Protein AF-A0A1E1W3E0-F1 (afdb_monomer_lite)

Sequence (107 aa):
MDNSNKQYFLMMENITSSYRRPCVLDLKMGTRQHGDDATAEKRTKQIAKCQASTSATLGVRLCGMQVYIPETGTCFRRDKYWGRSLSEAGLRDALREFFAGGRGLRA

Structure (mmCIF, N/CA/C/O backbone):
data_AF-A0A1E1W3E0-F1
#
_entry.id   AF-A0A1E1W3E0-F1
#
loop_
_atom_site.group_PDB
_atom_site.id
_atom_site.type_symbol
_atom_site.label_atom_id
_atom_site.label_alt_id
_atom_site.label_comp_id
_atom_site.label_asym_id
_atom_site.label_entity_id
_atom_site.label_seq_id
_atom_site.pdbx_PDB_ins_code
_atom_site.Cartn_x
_atom_site.Cartn_y
_atom_site.Cartn_z
_atom_site.occupancy
_atom_site.B_iso_or_equiv
_atom_site.auth_seq_id
_atom_site.auth_comp_id
_atom_site.auth_asym_id
_atom_site.auth_atom_id
_atom_site.pdbx_PDB_model_num
ATOM 1 N N . MET A 1 1 ? 27.537 33.485 -0.883 1.00 51.28 1 MET A N 1
ATOM 2 C CA . MET A 1 1 ? 26.924 32.873 0.315 1.00 51.28 1 MET A CA 1
ATOM 3 C C . MET A 1 1 ? 26.527 31.460 -0.055 1.00 51.28 1 MET A C 1
ATOM 5 O O . MET A 1 1 ? 25.759 31.287 -0.993 1.00 51.28 1 MET A O 1
ATOM 9 N N . ASP A 1 2 ? 27.158 30.483 0.589 1.00 56.94 2 ASP A N 1
ATOM 10 C CA . ASP A 1 2 ? 27.042 29.060 0.283 1.00 56.94 2 ASP A CA 1
ATOM 11 C C . ASP A 1 2 ? 25.620 28.543 0.576 1.00 56.94 2 ASP A C 1
ATOM 13 O O . ASP A 1 2 ? 25.100 28.691 1.681 1.00 56.94 2 ASP A O 1
ATOM 17 N N . ASN A 1 3 ? 24.967 27.990 -0.447 1.00 62.12 3 ASN A N 1
ATOM 18 C CA . ASN A 1 3 ? 23.594 27.478 -0.400 1.00 62.12 3 ASN A CA 1
ATOM 19 C C . ASN A 1 3 ? 23.556 25.964 -0.085 1.00 62.12 3 ASN A C 1
ATOM 21 O O . ASN A 1 3 ? 22.485 25.362 -0.144 1.00 62.12 3 ASN A O 1
ATOM 25 N N . SER A 1 4 ? 24.709 25.360 0.235 1.00 68.12 4 SER A N 1
ATOM 26 C CA . SER A 1 4 ? 24.942 23.911 0.363 1.00 68.12 4 SER A CA 1
ATOM 27 C C . SER A 1 4 ? 24.111 23.199 1.448 1.00 68.12 4 SER A C 1
ATOM 29 O O . SER A 1 4 ? 23.927 21.989 1.378 1.00 68.12 4 SER A O 1
ATOM 31 N N . ASN A 1 5 ? 23.516 23.928 2.403 1.00 75.06 5 ASN A N 1
ATOM 32 C CA . ASN A 1 5 ? 22.789 23.338 3.542 1.00 75.06 5 ASN A CA 1
ATOM 33 C C . ASN A 1 5 ? 21.309 23.751 3.680 1.00 75.06 5 ASN A C 1
ATOM 35 O O . ASN A 1 5 ? 20.723 23.610 4.754 1.00 75.06 5 ASN A O 1
ATOM 39 N N . LYS A 1 6 ? 20.662 24.261 2.624 1.00 81.94 6 LYS A N 1
ATOM 40 C CA . LYS A 1 6 ? 19.223 24.578 2.692 1.00 81.94 6 LYS A CA 1
ATOM 41 C C . LYS A 1 6 ? 18.371 23.323 2.494 1.00 81.94 6 LYS A C 1
ATOM 43 O O . LYS A 1 6 ? 18.348 22.747 1.410 1.00 81.9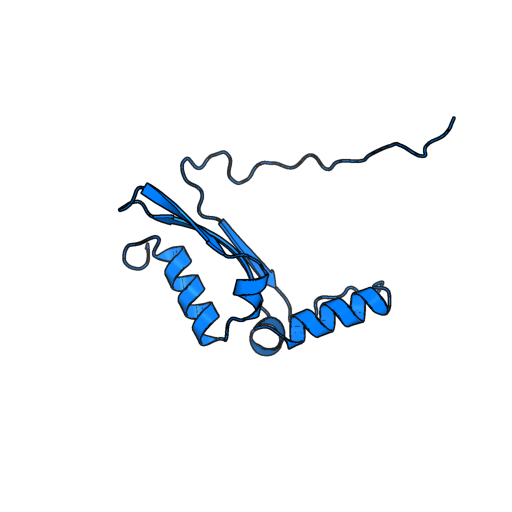4 6 LYS A O 1
ATOM 48 N N . GLN A 1 7 ? 17.641 22.928 3.535 1.00 88.75 7 GLN A N 1
ATOM 49 C CA . GLN A 1 7 ? 16.620 21.884 3.459 1.00 88.75 7 GLN A CA 1
ATOM 50 C C . GLN A 1 7 ? 15.258 22.507 3.150 1.00 88.75 7 GLN A C 1
ATOM 52 O O . GLN A 1 7 ? 14.822 23.437 3.826 1.00 88.75 7 GLN A O 1
ATOM 57 N N . TYR A 1 8 ? 14.586 21.976 2.133 1.00 91.81 8 TYR A N 1
ATOM 58 C CA . TYR A 1 8 ? 13.221 22.355 1.786 1.00 91.81 8 TYR A CA 1
ATOM 59 C C . TYR A 1 8 ? 12.258 21.288 2.300 1.00 91.81 8 TYR A C 1
ATOM 61 O O . TYR A 1 8 ? 12.492 20.093 2.118 1.00 91.81 8 TYR A O 1
ATOM 69 N N . PHE A 1 9 ? 11.162 21.726 2.912 1.00 94.50 9 PHE A N 1
ATOM 70 C CA . PHE A 1 9 ? 10.105 20.858 3.416 1.00 94.50 9 PHE A CA 1
ATOM 71 C C . PHE A 1 9 ? 8.775 21.243 2.779 1.00 94.50 9 PHE A C 1
ATOM 73 O O . PHE A 1 9 ? 8.531 22.413 2.489 1.00 94.50 9 PHE A O 1
ATOM 80 N N . LEU A 1 10 ? 7.907 20.252 2.589 1.00 95.75 10 LEU A N 1
ATOM 81 C CA . LEU A 1 10 ? 6.524 20.475 2.189 1.00 95.75 10 LEU A CA 1
ATOM 82 C C . LEU A 1 10 ? 5.647 20.430 3.438 1.00 95.75 10 LEU A C 1
ATOM 84 O O . LEU A 1 10 ? 5.567 19.396 4.101 1.00 95.75 10 LEU A O 1
ATOM 88 N N . MET A 1 11 ? 4.993 21.547 3.753 1.00 96.75 11 MET A N 1
ATOM 89 C CA . MET A 1 11 ? 3.958 21.577 4.781 1.00 96.75 11 MET A CA 1
ATOM 90 C C . MET A 1 11 ? 2.667 21.020 4.182 1.00 96.75 11 MET A C 1
ATOM 92 O O . MET A 1 11 ? 2.155 21.551 3.200 1.00 96.75 11 MET A O 1
ATOM 96 N N . MET A 1 12 ? 2.168 19.931 4.759 1.00 97.62 12 MET A N 1
ATOM 97 C CA . MET A 1 12 ? 0.957 19.248 4.311 1.00 97.62 12 MET A CA 1
ATOM 98 C C . MET A 1 12 ? 0.010 19.061 5.489 1.00 97.62 12 MET A C 1
ATOM 100 O O . MET A 1 12 ? 0.446 18.930 6.634 1.00 97.62 12 MET A O 1
ATOM 104 N N . GLU A 1 13 ? -1.286 19.028 5.201 1.00 97.19 13 GLU A N 1
ATOM 105 C CA . GLU A 1 13 ? -2.304 18.711 6.195 1.00 97.19 13 GLU A CA 1
ATOM 106 C C . GLU A 1 13 ? -2.107 17.293 6.753 1.00 97.19 13 GLU A C 1
ATOM 108 O O . GLU A 1 13 ? -1.834 16.339 6.019 1.00 97.19 13 GLU A O 1
ATOM 113 N N . ASN A 1 14 ? -2.297 17.134 8.066 1.00 96.19 14 ASN A N 1
ATOM 114 C CA . ASN A 1 14 ? -2.376 15.813 8.672 1.00 96.19 14 ASN A CA 1
ATOM 115 C C . ASN A 1 14 ? -3.787 15.230 8.504 1.00 96.19 14 ASN A C 1
ATOM 117 O O . ASN A 1 14 ? -4.650 15.404 9.368 1.00 96.19 14 ASN A O 1
ATOM 121 N N . ILE A 1 15 ? -3.969 14.447 7.440 1.00 96.12 15 ILE A N 1
ATOM 122 C CA . ILE A 1 15 ? -5.233 13.769 7.113 1.00 96.12 15 ILE A CA 1
ATOM 123 C C . ILE A 1 15 ? -5.703 12.761 8.176 1.00 96.12 15 ILE A C 1
ATOM 125 O O . ILE A 1 15 ? -6.843 12.3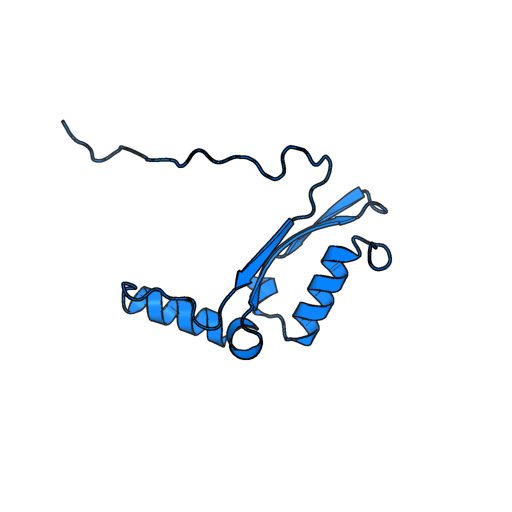13 8.136 1.00 96.12 15 ILE A O 1
ATOM 129 N N . THR A 1 16 ? -4.843 12.379 9.126 1.00 95.88 16 THR A N 1
ATOM 130 C CA . THR A 1 16 ? -5.195 11.456 10.221 1.00 95.88 16 THR A CA 1
ATOM 131 C C . THR A 1 16 ? -5.520 12.163 11.539 1.00 95.88 16 THR A C 1
ATOM 133 O O . THR A 1 16 ? -5.906 11.502 12.500 1.00 95.88 16 THR A O 1
ATOM 136 N N . SER A 1 17 ? -5.386 13.493 11.602 1.00 96.19 17 SER A N 1
ATOM 137 C CA . SER A 1 17 ? -5.469 14.267 12.851 1.00 96.19 17 SER A CA 1
ATOM 138 C C . SER A 1 17 ? -6.824 14.188 13.561 1.00 96.19 17 SER A C 1
ATOM 140 O O . SER A 1 17 ? -6.868 14.189 14.789 1.00 96.19 17 SER A O 1
ATOM 142 N N . SER A 1 18 ? -7.922 14.070 12.814 1.00 96.06 18 SER A N 1
ATOM 143 C CA . SER A 1 18 ? -9.283 13.973 13.358 1.00 96.06 18 SER A CA 1
ATOM 144 C C . SER A 1 18 ? -9.633 12.585 13.908 1.00 96.06 18 SER A C 1
ATOM 146 O O . SER A 1 18 ? -10.670 12.410 14.550 1.00 96.06 18 SER A O 1
ATOM 148 N N . TYR A 1 19 ? -8.779 11.581 13.693 1.00 93.81 19 TYR A N 1
ATOM 149 C CA . TYR A 1 19 ? -9.045 10.203 14.088 1.00 93.81 19 TYR A CA 1
ATOM 150 C C . TYR A 1 19 ? -8.337 9.867 15.401 1.00 93.81 19 TYR A C 1
ATOM 152 O O . TYR A 1 19 ? -7.115 9.905 15.498 1.00 93.81 19 TYR A O 1
ATOM 160 N N . ARG A 1 20 ? -9.094 9.407 16.407 1.00 91.69 20 ARG A N 1
ATOM 161 C CA . ARG A 1 20 ? -8.512 8.922 17.675 1.00 91.69 20 ARG A CA 1
ATOM 162 C C . ARG A 1 20 ? -7.642 7.674 17.484 1.00 91.69 20 ARG A C 1
ATOM 164 O O . ARG A 1 20 ? -6.702 7.449 18.239 1.00 91.69 20 ARG A O 1
ATOM 171 N N . ARG A 1 21 ? -8.016 6.812 16.532 1.00 92.69 21 ARG A N 1
ATOM 172 C CA . ARG A 1 21 ? -7.395 5.500 16.277 1.00 92.69 21 ARG A CA 1
ATOM 173 C C . ARG A 1 21 ? -7.359 5.216 14.771 1.00 92.69 21 ARG A C 1
ATOM 175 O O . ARG A 1 21 ? -8.150 4.402 14.291 1.00 92.69 21 ARG A O 1
ATOM 182 N N . PRO A 1 22 ? -6.516 5.934 14.011 1.00 93.25 22 PRO A N 1
ATOM 183 C CA . PRO A 1 22 ? -6.493 5.828 12.560 1.00 93.25 22 PRO A CA 1
ATOM 184 C C . PRO A 1 22 ? -5.997 4.448 12.118 1.00 93.25 22 PRO A C 1
ATOM 186 O O . PRO A 1 22 ? -4.914 3.999 12.509 1.00 93.25 22 PRO A O 1
ATOM 189 N N . CYS A 1 23 ? -6.789 3.800 11.265 1.00 94.81 23 CYS A N 1
ATOM 190 C CA . CYS A 1 23 ? -6.342 2.672 10.457 1.00 94.81 23 CYS A CA 1
ATOM 191 C C . CYS A 1 23 ? -5.925 3.230 9.095 1.00 94.81 23 CYS A C 1
ATOM 193 O O . CYS A 1 23 ? -6.702 3.936 8.458 1.00 94.81 23 CYS A O 1
ATOM 195 N N . VAL A 1 24 ? -4.693 2.957 8.672 1.00 96.06 24 VAL A N 1
ATOM 196 C CA . VAL A 1 24 ? -4.099 3.540 7.464 1.00 96.06 24 VAL A CA 1
ATOM 197 C C . VAL A 1 24 ? -3.664 2.424 6.533 1.00 96.06 24 VAL A C 1
ATOM 199 O O . VAL A 1 24 ? -2.972 1.498 6.953 1.00 96.06 24 VAL A O 1
ATOM 202 N N . LEU A 1 25 ? -4.047 2.531 5.268 1.00 97.00 25 LEU A N 1
ATOM 203 C CA . LEU A 1 25 ? -3.628 1.634 4.202 1.00 97.00 25 LEU A CA 1
ATOM 204 C C . LEU A 1 25 ? -2.977 2.461 3.095 1.00 97.00 25 LEU A C 1
ATOM 206 O O . LEU A 1 25 ? -3.589 3.383 2.564 1.00 97.00 25 LEU A O 1
ATOM 210 N N . ASP A 1 26 ? -1.739 2.121 2.754 1.00 97.50 26 ASP A N 1
ATOM 211 C CA . ASP A 1 26 ? -0.995 2.696 1.636 1.00 97.50 26 ASP A CA 1
ATOM 212 C C . ASP A 1 26 ? -0.964 1.676 0.495 1.00 97.50 26 ASP A C 1
ATOM 214 O O . ASP A 1 26 ? -0.369 0.593 0.610 1.00 97.50 26 ASP A O 1
ATOM 218 N N . LEU A 1 27 ? -1.623 2.034 -0.607 1.00 97.38 27 LEU A N 1
ATOM 219 C CA . LEU A 1 27 ? -1.639 1.273 -1.846 1.00 97.38 27 LEU A CA 1
ATOM 220 C C . LEU A 1 27 ? -0.890 2.032 -2.933 1.00 97.38 27 LEU A C 1
ATOM 222 O O . LEU A 1 27 ? -1.082 3.228 -3.149 1.00 97.38 27 LEU A O 1
ATOM 226 N N . LYS A 1 28 ? -0.087 1.295 -3.697 1.00 96.56 28 LYS A N 1
ATOM 227 C CA . LYS A 1 28 ? 0.566 1.824 -4.888 1.00 96.56 28 LYS A CA 1
ATOM 228 C C . LYS A 1 28 ? -0.133 1.329 -6.140 1.00 96.56 28 LYS A C 1
ATOM 230 O O . LYS A 1 28 ? -0.130 0.131 -6.414 1.00 96.56 28 LYS A O 1
ATOM 235 N N . MET A 1 29 ? -0.665 2.279 -6.898 1.00 96.94 29 MET A N 1
ATOM 236 C CA . MET A 1 29 ? -1.451 2.054 -8.111 1.00 96.94 29 MET A CA 1
ATOM 237 C C . MET A 1 29 ? -0.583 2.071 -9.372 1.00 96.94 29 MET A C 1
ATOM 239 O O . MET A 1 29 ? 0.417 2.791 -9.424 1.00 96.94 29 MET A O 1
ATOM 243 N N . GLY A 1 30 ? -0.986 1.309 -10.387 1.00 96.19 30 GLY A N 1
ATOM 244 C CA . GLY A 1 30 ? -0.399 1.235 -11.724 1.00 96.19 30 GLY A CA 1
ATOM 245 C C . GLY A 1 30 ? 0.459 -0.012 -11.976 1.00 96.19 30 GLY A C 1
ATOM 246 O O . GLY A 1 30 ? 1.241 -0.442 -11.124 1.00 96.19 30 GLY A O 1
ATOM 247 N N . THR A 1 31 ? 0.379 -0.539 -13.199 1.00 95.19 31 THR A N 1
ATOM 248 C CA . THR A 1 31 ? 1.251 -1.609 -13.729 1.00 95.19 31 THR A CA 1
ATOM 249 C C . THR A 1 31 ? 2.619 -1.084 -14.190 1.00 95.19 31 THR A C 1
ATOM 251 O O . THR A 1 31 ? 3.572 -1.843 -14.363 1.00 95.19 31 THR A O 1
ATOM 254 N N . ARG A 1 32 ? 2.760 0.240 -14.333 1.00 93.38 32 ARG A N 1
ATOM 255 C CA . ARG A 1 32 ? 4.020 0.941 -14.605 1.00 93.38 32 ARG A CA 1
ATOM 256 C C . ARG A 1 32 ? 4.301 1.926 -13.475 1.00 93.38 32 ARG A C 1
ATOM 258 O O . ARG A 1 32 ? 3.476 2.770 -13.156 1.00 93.38 32 ARG A O 1
ATOM 265 N N . GLN A 1 33 ? 5.478 1.810 -12.862 1.00 91.00 33 GLN A N 1
ATOM 266 C CA . GLN A 1 33 ? 5.831 2.536 -11.629 1.00 91.00 33 GLN A CA 1
ATOM 267 C C . GLN A 1 33 ? 6.996 3.513 -11.798 1.00 91.00 33 GLN A C 1
ATOM 269 O O . GLN A 1 33 ? 7.505 4.042 -10.807 1.00 91.00 33 GLN A O 1
ATOM 274 N N . HIS A 1 34 ? 7.425 3.718 -13.043 1.00 92.62 34 HIS A N 1
ATOM 275 C CA . HIS A 1 34 ? 8.481 4.645 -13.408 1.00 92.62 34 HIS A CA 1
ATOM 276 C C . HIS A 1 34 ? 7.951 5.746 -14.313 1.00 92.62 34 HIS A C 1
ATOM 278 O O . HIS A 1 34 ? 7.173 5.473 -15.227 1.00 92.62 34 HIS A O 1
ATOM 284 N N . GLY A 1 35 ? 8.405 6.973 -14.054 1.00 91.00 35 GLY A N 1
ATOM 285 C CA . GLY A 1 35 ? 8.152 8.113 -14.930 1.00 91.00 35 GLY A CA 1
ATOM 286 C C . GLY A 1 35 ? 8.876 7.968 -16.267 1.00 91.00 35 GLY A C 1
ATOM 287 O O . GLY A 1 35 ? 9.657 7.025 -16.460 1.00 91.00 35 GLY A O 1
ATOM 288 N N . ASP A 1 36 ? 8.589 8.883 -17.184 1.00 91.56 36 ASP A N 1
ATOM 289 C CA . ASP A 1 36 ? 9.270 8.963 -18.478 1.00 91.56 36 ASP A CA 1
ATOM 290 C C . ASP A 1 36 ? 10.713 9.462 -18.298 1.00 91.56 36 ASP A C 1
ATOM 292 O O . ASP A 1 36 ? 11.637 8.836 -18.807 1.00 91.56 36 ASP A O 1
ATOM 296 N N . ASP A 1 37 ? 10.927 10.438 -17.410 1.00 93.44 37 ASP A N 1
ATOM 297 C CA . ASP A 1 37 ? 12.253 11.007 -17.100 1.00 93.44 37 ASP A CA 1
ATOM 298 C C . ASP A 1 37 ? 13.054 10.202 -16.055 1.00 93.44 37 ASP A C 1
ATOM 300 O O . ASP A 1 37 ? 13.965 10.706 -15.393 1.00 93.44 37 ASP A O 1
ATOM 304 N N . ALA A 1 38 ? 12.688 8.940 -15.810 1.00 92.25 38 ALA A N 1
ATOM 305 C CA . ALA A 1 38 ? 13.385 8.115 -14.829 1.00 92.25 38 ALA A CA 1
ATOM 306 C C . ALA A 1 38 ? 14.744 7.642 -15.370 1.00 92.25 38 ALA A C 1
ATOM 308 O O . ALA A 1 38 ? 14.815 7.039 -16.439 1.00 92.25 38 ALA A O 1
ATOM 309 N N . THR A 1 39 ? 15.810 7.810 -14.578 1.00 95.44 39 THR A N 1
ATO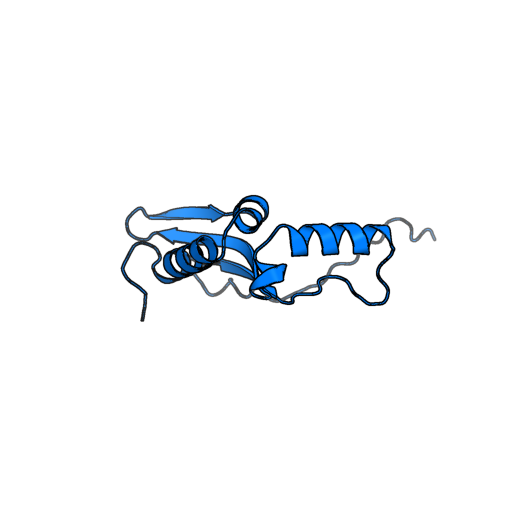M 310 C CA . THR A 1 39 ? 17.126 7.232 -14.897 1.00 95.44 39 THR A CA 1
ATOM 311 C C . THR A 1 39 ? 17.032 5.716 -15.091 1.00 95.44 39 THR A C 1
ATOM 313 O O . THR A 1 39 ? 16.172 5.058 -14.492 1.00 95.44 39 THR A O 1
ATOM 316 N N . ALA A 1 40 ? 17.937 5.139 -15.888 1.00 94.81 40 ALA A N 1
ATOM 317 C CA . ALA A 1 40 ? 17.931 3.705 -16.192 1.00 94.81 40 ALA A CA 1
ATOM 318 C C . ALA A 1 40 ? 17.914 2.840 -14.916 1.00 94.81 40 ALA A C 1
ATOM 320 O O . ALA A 1 40 ? 17.117 1.914 -14.785 1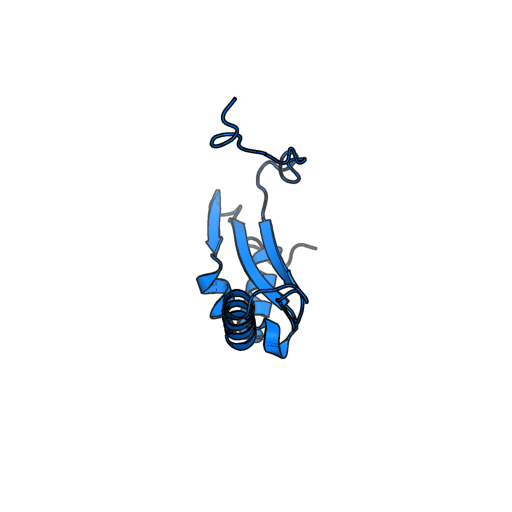.00 94.81 40 ALA A O 1
ATOM 321 N N . GLU A 1 41 ? 18.710 3.208 -13.915 1.00 95.44 41 GLU A N 1
ATOM 322 C CA . GLU A 1 41 ? 18.772 2.522 -12.621 1.00 95.44 41 GLU A CA 1
ATOM 323 C C . GLU A 1 41 ? 17.451 2.603 -11.843 1.00 95.44 41 GLU A C 1
ATOM 325 O O . GLU A 1 41 ? 16.979 1.604 -11.286 1.00 95.44 41 GLU A O 1
ATOM 330 N N . LYS A 1 42 ? 16.831 3.791 -11.792 1.00 93.81 42 LYS A N 1
ATOM 331 C CA . LYS A 1 42 ? 15.543 4.002 -11.116 1.00 93.81 42 LYS A CA 1
ATOM 332 C C . LYS A 1 42 ? 14.445 3.205 -11.811 1.00 93.81 42 LYS A C 1
ATOM 334 O O . LYS A 1 42 ? 13.643 2.559 -11.131 1.00 93.81 42 LYS A O 1
ATOM 339 N N . ARG A 1 43 ? 14.457 3.206 -13.146 1.00 94.81 43 ARG A N 1
ATOM 340 C CA . ARG A 1 43 ? 13.546 2.445 -13.999 1.00 94.81 43 ARG A CA 1
ATOM 341 C C . ARG A 1 43 ? 13.654 0.950 -13.716 1.00 94.81 43 ARG A C 1
ATOM 343 O O . ARG A 1 43 ? 12.651 0.351 -13.338 1.00 94.81 43 ARG A O 1
ATOM 350 N N . THR A 1 44 ? 14.852 0.371 -13.780 1.00 95.75 44 THR A N 1
ATOM 351 C CA . THR A 1 44 ? 15.086 -1.058 -13.501 1.00 95.75 44 THR A CA 1
ATOM 352 C C . THR A 1 44 ? 14.594 -1.451 -12.110 1.00 95.75 44 THR A C 1
ATOM 354 O O . THR A 1 44 ? 13.847 -2.417 -11.964 1.00 95.75 44 THR A O 1
ATOM 357 N N . LYS A 1 45 ? 14.911 -0.657 -11.076 1.00 94.88 45 LYS A N 1
ATOM 358 C CA . LYS A 1 45 ? 14.446 -0.914 -9.700 1.00 94.88 45 LYS A CA 1
ATOM 359 C C . LYS A 1 45 ? 12.922 -0.864 -9.569 1.00 94.88 45 LYS A C 1
ATOM 361 O O . LYS A 1 45 ? 12.354 -1.602 -8.766 1.00 94.88 45 LYS A O 1
ATOM 366 N N . GLN A 1 46 ? 12.249 0.037 -10.280 1.00 94.31 46 GLN A N 1
ATOM 367 C CA . GLN A 1 46 ? 10.789 0.167 -10.228 1.00 94.31 46 GLN A CA 1
ATOM 368 C C . GLN A 1 46 ? 10.083 -0.926 -11.032 1.00 94.31 46 GLN A C 1
ATOM 370 O O . GLN A 1 46 ? 9.080 -1.451 -10.552 1.00 94.31 46 GLN A O 1
ATOM 375 N N . ILE A 1 47 ? 10.635 -1.318 -12.183 1.00 94.62 47 ILE A N 1
ATOM 376 C CA . ILE A 1 47 ? 10.159 -2.465 -12.965 1.00 94.62 47 ILE A CA 1
ATOM 377 C C . ILE A 1 47 ? 10.274 -3.741 -12.133 1.00 94.62 47 ILE A C 1
ATOM 379 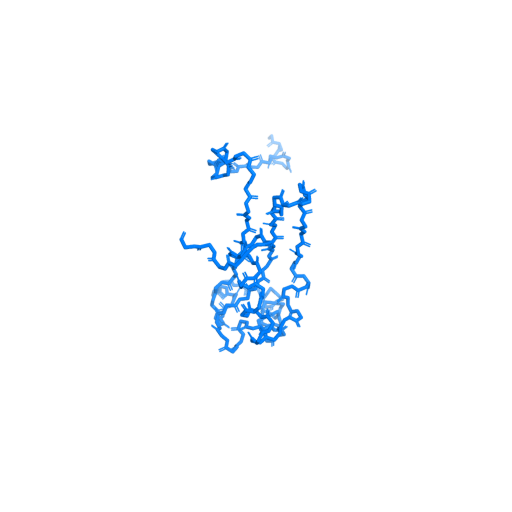O O . ILE A 1 47 ? 9.270 -4.419 -11.948 1.00 94.62 47 ILE A O 1
ATOM 383 N N . ALA A 1 48 ? 11.441 -4.014 -11.541 1.00 95.06 48 ALA A N 1
ATOM 384 C CA . ALA A 1 48 ? 11.646 -5.198 -10.707 1.00 95.06 48 ALA A CA 1
ATOM 385 C C . ALA A 1 48 ? 10.645 -5.268 -9.540 1.00 95.06 48 ALA A C 1
ATOM 387 O O . ALA A 1 48 ? 10.058 -6.314 -9.288 1.00 95.06 48 ALA A O 1
ATOM 388 N N . LYS A 1 49 ? 10.378 -4.139 -8.863 1.00 93.81 49 LYS A N 1
ATOM 389 C CA . LYS A 1 49 ? 9.351 -4.073 -7.804 1.00 93.81 49 LYS A CA 1
ATOM 390 C C . LYS A 1 49 ? 7.944 -4.332 -8.324 1.00 93.81 49 LYS A C 1
ATOM 392 O O . LYS A 1 49 ? 7.148 -4.898 -7.589 1.00 93.81 49 LYS A O 1
ATOM 397 N N . CYS A 1 50 ? 7.625 -3.853 -9.524 1.00 94.06 50 CYS A N 1
ATOM 398 C CA . CYS A 1 50 ? 6.314 -4.061 -10.119 1.00 94.06 50 CYS A CA 1
ATOM 399 C C . CYS A 1 50 ? 6.105 -5.545 -10.432 1.00 94.06 50 CYS A C 1
ATOM 401 O O . CYS A 1 50 ? 5.127 -6.120 -9.967 1.00 94.06 50 CYS A O 1
ATOM 403 N N . GLN A 1 51 ? 7.081 -6.152 -11.116 1.00 93.81 51 GLN A N 1
ATOM 404 C CA . GLN A 1 51 ? 7.076 -7.561 -11.521 1.00 93.81 51 GLN A CA 1
ATOM 405 C C . GLN A 1 51 ? 7.061 -8.525 -10.333 1.00 93.81 51 GLN A C 1
ATOM 407 O O . GLN A 1 51 ? 6.373 -9.534 -10.365 1.00 93.81 51 GLN A O 1
ATOM 412 N N . ALA A 1 52 ? 7.765 -8.193 -9.251 1.00 93.62 52 ALA A N 1
ATOM 413 C CA . ALA A 1 52 ? 7.811 -9.012 -8.041 1.00 93.62 52 ALA A CA 1
ATOM 414 C C . ALA A 1 52 ? 6.626 -8.772 -7.084 1.00 93.62 52 ALA A C 1
ATOM 416 O O . ALA A 1 52 ? 6.773 -8.961 -5.880 1.00 93.62 52 ALA A O 1
ATOM 417 N N . SER A 1 53 ? 5.492 -8.261 -7.566 1.00 96.12 53 SER A N 1
ATOM 418 C CA . SER A 1 53 ? 4.336 -7.944 -6.722 1.00 96.12 53 SER A CA 1
ATOM 419 C C . SER A 1 53 ? 3.027 -8.039 -7.497 1.00 96.12 53 SER A C 1
ATOM 421 O O . SER A 1 53 ? 3.016 -8.093 -8.726 1.00 96.12 53 SER A O 1
ATOM 423 N N . THR A 1 54 ? 1.913 -7.909 -6.784 1.00 96.75 54 THR A N 1
ATOM 424 C CA . THR A 1 54 ? 0.570 -7.803 -7.368 1.00 96.75 54 THR A CA 1
ATOM 425 C C . THR A 1 54 ? 0.380 -6.620 -8.320 1.00 96.75 54 THR A C 1
ATOM 427 O O . THR A 1 54 ? -0.588 -6.599 -9.069 1.00 96.75 54 THR A O 1
ATOM 430 N N . SER A 1 55 ? 1.300 -5.648 -8.376 1.00 97.25 55 SER A N 1
ATOM 431 C CA . SER A 1 55 ? 1.195 -4.553 -9.348 1.00 97.25 55 SER A CA 1
ATOM 432 C C . SER A 1 55 ? 1.300 -5.008 -10.798 1.00 97.25 55 SER A C 1
ATOM 434 O O . SER A 1 55 ? 0.693 -4.366 -11.648 1.00 97.25 55 SER A O 1
ATOM 436 N N . ALA A 1 56 ? 2.038 -6.079 -11.095 1.00 94.94 56 ALA A N 1
ATOM 437 C CA . ALA A 1 56 ? 2.154 -6.572 -12.463 1.00 94.94 56 ALA A CA 1
ATOM 438 C C . ALA A 1 56 ? 0.847 -7.188 -12.978 1.00 94.94 56 ALA A C 1
ATOM 440 O O . ALA A 1 56 ? 0.512 -6.987 -14.141 1.00 94.94 56 ALA A O 1
ATOM 441 N N . THR A 1 57 ? 0.105 -7.893 -12.117 1.00 95.56 57 THR A N 1
ATOM 442 C CA . THR A 1 57 ? -1.120 -8.605 -12.511 1.00 95.56 57 THR A CA 1
ATOM 443 C C . THR A 1 57 ? -2.391 -7.809 -12.223 1.00 95.56 57 THR A C 1
ATOM 445 O O . THR A 1 57 ? -3.254 -7.699 -13.087 1.00 95.56 57 THR A O 1
ATOM 448 N N . LEU A 1 58 ? -2.490 -7.187 -11.045 1.00 96.88 58 LEU A N 1
ATOM 449 C CA . LEU A 1 58 ? -3.683 -6.464 -10.586 1.00 96.88 58 LEU A CA 1
ATOM 450 C C . LEU A 1 58 ? -3.597 -4.947 -10.782 1.00 96.88 58 LEU A C 1
ATOM 452 O O . LEU A 1 58 ? -4.568 -4.236 -10.537 1.00 96.88 58 LEU A O 1
ATOM 456 N N . GLY A 1 59 ? -2.427 -4.413 -11.143 1.00 97.06 59 GLY A N 1
ATOM 457 C CA . GLY A 1 59 ? -2.227 -2.965 -11.238 1.00 97.06 59 GLY A CA 1
ATOM 458 C C . GLY A 1 59 ? -2.252 -2.239 -9.889 1.00 97.06 59 GLY A C 1
ATOM 459 O O . GLY A 1 59 ? -2.299 -1.013 -9.857 1.00 97.06 59 GLY A O 1
ATOM 460 N N . VAL A 1 60 ? -2.194 -2.961 -8.769 1.00 97.50 60 VAL A N 1
ATOM 461 C CA . VAL A 1 60 ? -2.115 -2.398 -7.416 1.00 97.50 60 VAL A CA 1
ATOM 462 C C . VAL A 1 60 ? -1.295 -3.311 -6.511 1.00 97.50 60 VAL A C 1
ATOM 464 O O . VAL A 1 60 ? -1.311 -4.525 -6.676 1.00 97.50 60 VAL A O 1
ATOM 467 N N . ARG A 1 61 ? -0.561 -2.740 -5.550 1.00 97.38 61 ARG A N 1
ATOM 468 C CA . ARG A 1 61 ? 0.061 -3.494 -4.445 1.00 97.38 61 ARG A CA 1
ATOM 469 C C . ARG A 1 61 ? -0.017 -2.747 -3.122 1.00 97.38 61 ARG A C 1
ATOM 471 O O . ARG A 1 61 ? -0.076 -1.517 -3.106 1.00 97.38 61 ARG A O 1
ATOM 478 N N . LEU A 1 62 ? 0.098 -3.491 -2.027 1.00 97.81 62 LEU A N 1
ATOM 479 C CA . LEU A 1 62 ? 0.189 -2.947 -0.675 1.00 97.81 62 LEU A CA 1
ATOM 480 C C . LEU A 1 62 ? 1.617 -2.465 -0.377 1.00 97.81 62 LEU A C 1
ATOM 482 O O . LEU A 1 62 ? 2.595 -3.183 -0.598 1.00 97.81 62 LEU A O 1
ATOM 486 N N . CYS A 1 63 ? 1.739 -1.240 0.126 1.00 97.12 63 CYS A N 1
ATOM 487 C CA . CYS A 1 63 ? 3.011 -0.616 0.502 1.00 97.12 63 CYS A CA 1
ATOM 488 C C . CYS A 1 63 ? 3.137 -0.365 2.005 1.00 97.12 63 CYS A C 1
ATOM 490 O O . CYS A 1 63 ? 4.255 -0.258 2.509 1.00 97.12 63 CYS A O 1
ATOM 492 N N . GLY A 1 64 ? 2.018 -0.312 2.716 1.00 97.44 64 GLY A N 1
ATOM 493 C CA . GLY A 1 64 ? 1.991 -0.199 4.161 1.00 97.44 64 GLY A CA 1
ATOM 494 C C . GLY A 1 64 ? 0.577 -0.375 4.681 1.00 97.44 64 GLY A C 1
ATOM 495 O O . GLY A 1 64 ? -0.390 -0.050 3.997 1.00 97.44 64 GLY A O 1
ATOM 496 N N . MET A 1 65 ? 0.457 -0.903 5.888 1.00 96.94 65 MET A N 1
ATOM 497 C CA . MET A 1 65 ? -0.827 -1.063 6.553 1.00 96.94 65 MET A CA 1
ATOM 498 C C . MET A 1 65 ? -0.648 -0.876 8.053 1.00 96.94 65 MET A C 1
ATOM 500 O O . MET A 1 65 ? 0.309 -1.386 8.632 1.00 96.94 65 MET A O 1
ATOM 504 N N . GLN A 1 66 ? -1.572 -0.165 8.682 1.00 95.81 66 GLN A N 1
ATOM 505 C CA . GLN A 1 66 ? -1.696 -0.033 10.123 1.00 95.81 66 GLN A CA 1
ATOM 506 C C . GLN A 1 66 ? -3.165 -0.208 10.489 1.00 95.81 66 GLN A C 1
ATOM 508 O O . GLN A 1 66 ? -4.010 0.533 9.991 1.00 95.81 66 GLN A O 1
ATOM 513 N N . VAL A 1 67 ? -3.468 -1.154 11.374 1.00 94.81 67 VAL A N 1
ATOM 514 C CA . VAL A 1 67 ? -4.845 -1.443 11.790 1.00 94.81 67 VAL A CA 1
ATOM 515 C C . VAL A 1 67 ? -4.911 -1.504 13.304 1.00 94.81 67 VAL A C 1
ATOM 517 O O . VAL A 1 67 ? -4.114 -2.187 13.948 1.00 94.81 67 VAL A O 1
ATOM 520 N N . TYR A 1 68 ? -5.881 -0.786 13.860 1.00 92.88 68 TYR A N 1
ATOM 521 C CA . TYR A 1 68 ? -6.249 -0.867 15.264 1.00 92.88 68 TYR A CA 1
ATOM 522 C C . TYR A 1 68 ? -7.319 -1.944 15.468 1.00 92.88 68 TYR A C 1
ATOM 524 O O . TYR A 1 68 ? -8.360 -1.916 14.806 1.00 92.88 68 TYR A O 1
ATOM 532 N N . ILE A 1 69 ? -7.067 -2.848 16.413 1.00 90.31 69 ILE A N 1
ATOM 533 C CA . ILE A 1 69 ? -7.950 -3.938 16.831 1.00 90.31 69 ILE A CA 1
ATOM 534 C C . ILE A 1 69 ? -8.620 -3.516 18.151 1.00 90.31 69 ILE A C 1
ATOM 536 O O . ILE A 1 69 ? -7.952 -3.475 19.188 1.00 90.31 69 ILE A O 1
ATOM 540 N N . PRO A 1 70 ? -9.919 -3.161 18.154 1.00 87.56 70 PRO A N 1
ATOM 541 C CA . PRO A 1 70 ? -10.601 -2.682 19.356 1.00 87.56 70 PRO A CA 1
ATOM 542 C C . PRO A 1 70 ? -10.704 -3.715 20.474 1.00 87.56 70 PRO A C 1
ATOM 544 O O . PRO A 1 70 ? -10.745 -3.335 21.639 1.00 87.56 70 PRO A O 1
ATOM 547 N N . GLU A 1 71 ? -10.750 -5.001 20.131 1.00 86.38 71 GLU A N 1
ATOM 548 C CA . GLU A 1 71 ? -10.967 -6.104 21.073 1.00 86.38 71 GLU A CA 1
ATOM 549 C C . GLU A 1 71 ? -9.781 -6.250 22.024 1.00 86.38 71 GLU A C 1
ATOM 551 O O . GLU A 1 71 ? -9.954 -6.446 23.221 1.00 86.38 71 GLU A O 1
ATOM 556 N N . THR A 1 72 ? -8.573 -6.122 21.481 1.00 89.00 72 THR A N 1
ATOM 557 C CA . THR A 1 72 ? -7.310 -6.216 22.219 1.00 89.00 72 THR A CA 1
ATOM 558 C C . THR A 1 72 ? -6.746 -4.847 22.583 1.00 89.00 72 THR A C 1
ATOM 560 O O . THR A 1 72 ? -5.783 -4.753 23.339 1.00 89.00 72 THR A O 1
ATOM 563 N N . GLY A 1 73 ? -7.292 -3.774 22.006 1.00 89.06 73 GLY A N 1
ATOM 564 C CA . GLY A 1 73 ? -6.739 -2.429 22.109 1.00 89.06 73 GLY A CA 1
ATOM 565 C C . GLY A 1 73 ? -5.369 -2.270 21.444 1.00 89.06 73 GLY A C 1
ATOM 566 O O . GLY A 1 73 ? -4.690 -1.274 21.695 1.00 89.06 73 GLY A O 1
ATOM 567 N N . THR A 1 74 ? -4.946 -3.227 20.613 1.00 90.62 74 THR A N 1
ATOM 568 C CA . THR A 1 74 ? -3.618 -3.237 19.991 1.00 90.62 74 THR A CA 1
ATOM 569 C C . THR A 1 74 ? -3.646 -2.696 18.568 1.00 90.62 74 THR A C 1
ATOM 571 O O . THR A 1 74 ? -4.684 -2.589 17.919 1.00 90.62 74 THR A O 1
ATOM 574 N N . CYS A 1 75 ? -2.468 -2.332 18.074 1.00 92.06 75 CYS A N 1
ATOM 575 C CA . CYS A 1 75 ? -2.265 -1.901 16.703 1.00 92.06 75 CYS A CA 1
ATOM 576 C C . CYS A 1 75 ? -1.167 -2.757 16.083 1.00 92.06 75 CYS A C 1
ATOM 578 O O . CYS A 1 75 ? -0.096 -2.900 16.677 1.00 92.06 75 CYS A O 1
ATOM 580 N N . PHE A 1 76 ? -1.416 -3.312 14.901 1.00 93.12 76 PHE A N 1
ATOM 581 C CA . PHE A 1 76 ? -0.386 -4.014 14.144 1.00 93.12 76 PHE A CA 1
ATOM 582 C C . PHE A 1 76 ? -0.069 -3.270 12.853 1.00 93.12 76 PHE A C 1
ATOM 584 O O . PHE A 1 76 ? -0.873 -2.491 12.333 1.00 93.12 76 PHE A O 1
ATOM 591 N N . ARG A 1 77 ? 1.140 -3.513 12.343 1.00 95.69 77 ARG A N 1
ATOM 592 C CA . ARG A 1 77 ? 1.643 -2.897 11.121 1.00 95.69 77 ARG A CA 1
ATOM 593 C C . ARG A 1 77 ? 2.132 -3.952 10.145 1.00 95.69 77 ARG A C 1
ATOM 595 O O . ARG A 1 77 ? 2.746 -4.940 10.546 1.00 95.69 77 ARG A O 1
ATOM 602 N N . ARG A 1 78 ? 1.900 -3.706 8.859 1.00 96.88 78 ARG A N 1
ATOM 603 C CA . ARG A 1 78 ? 2.538 -4.416 7.751 1.00 96.88 78 ARG A CA 1
ATOM 604 C C . ARG A 1 78 ? 3.348 -3.427 6.943 1.00 96.88 78 ARG A C 1
ATOM 606 O O . ARG A 1 78 ? 2.885 -2.325 6.649 1.00 96.88 78 ARG A O 1
ATOM 613 N N . ASP A 1 79 ? 4.562 -3.823 6.605 1.00 97.31 79 ASP A N 1
ATOM 614 C CA . ASP A 1 79 ? 5.467 -2.996 5.830 1.00 97.31 79 ASP A CA 1
ATOM 615 C C . ASP A 1 79 ? 5.394 -3.312 4.328 1.00 97.31 79 ASP A C 1
ATOM 617 O O . ASP A 1 79 ? 4.685 -4.206 3.854 1.00 97.31 79 ASP A O 1
ATOM 621 N N . LYS A 1 80 ? 6.180 -2.556 3.563 1.00 94.88 80 LYS A N 1
ATOM 622 C CA . LYS A 1 80 ? 6.298 -2.701 2.111 1.00 94.88 80 LYS A CA 1
ATOM 623 C C . LYS A 1 80 ? 6.905 -4.029 1.660 1.00 94.88 80 LYS A C 1
ATOM 625 O O . LYS A 1 80 ? 6.835 -4.317 0.469 1.00 94.88 80 LYS A O 1
ATOM 630 N N . TYR A 1 81 ? 7.608 -4.756 2.525 1.00 96.19 81 TYR A N 1
ATOM 631 C CA . TYR A 1 81 ? 8.224 -6.032 2.164 1.00 96.19 81 TYR A CA 1
ATOM 632 C C . TYR A 1 81 ? 7.183 -7.138 2.267 1.00 96.19 81 TYR A C 1
ATOM 634 O O . TYR A 1 81 ? 7.006 -7.874 1.300 1.00 96.19 81 TYR A O 1
ATOM 642 N N . TRP A 1 82 ? 6.408 -7.143 3.353 1.00 97.12 82 TRP A N 1
ATOM 643 C CA . TRP A 1 82 ? 5.234 -7.999 3.494 1.00 97.12 82 TRP A CA 1
ATOM 644 C C . TRP A 1 82 ? 4.229 -7.775 2.360 1.00 97.12 82 TRP A C 1
ATOM 646 O O . TRP A 1 82 ? 3.777 -8.726 1.736 1.00 97.12 82 TRP A O 1
ATOM 656 N N . GLY A 1 83 ? 3.938 -6.516 2.012 1.00 96.69 83 GLY A N 1
ATOM 657 C CA . GLY A 1 83 ? 3.012 -6.206 0.918 1.00 96.69 83 GLY A CA 1
ATOM 658 C C . GLY A 1 83 ? 3.477 -6.675 -0.469 1.00 96.69 83 GLY A C 1
ATOM 659 O O . GLY A 1 83 ? 2.645 -6.971 -1.323 1.00 96.69 83 GLY A O 1
ATOM 660 N N . ARG A 1 84 ? 4.794 -6.783 -0.706 1.00 95.38 84 ARG A N 1
ATOM 661 C CA . ARG A 1 84 ? 5.348 -7.296 -1.976 1.00 95.38 84 ARG A CA 1
ATOM 662 C C . ARG A 1 84 ? 5.283 -8.811 -2.085 1.00 95.38 84 ARG A C 1
ATOM 664 O O . ARG A 1 84 ? 5.179 -9.304 -3.197 1.00 95.38 84 ARG A O 1
ATOM 671 N N . SER A 1 85 ? 5.347 -9.531 -0.966 1.00 96.19 85 SER A N 1
ATOM 672 C CA . SER A 1 85 ? 5.266 -10.994 -0.967 1.00 96.19 85 SER A CA 1
ATOM 673 C C . SER A 1 85 ? 3.840 -11.525 -1.129 1.00 96.19 85 SER A C 1
ATOM 675 O O . SER A 1 85 ? 3.649 -12.736 -1.174 1.00 96.19 85 SER A O 1
ATOM 677 N N . LEU A 1 86 ? 2.831 -10.649 -1.170 1.00 97.25 86 LEU A N 1
ATOM 678 C CA . LEU A 1 86 ? 1.440 -11.060 -1.317 1.00 97.25 86 LEU A CA 1
ATOM 679 C C . LEU A 1 86 ? 1.159 -11.583 -2.727 1.00 97.25 86 LEU A C 1
ATOM 681 O O . LEU A 1 86 ? 1.577 -10.997 -3.724 1.00 97.25 86 LEU A O 1
ATOM 685 N N . SER A 1 87 ? 0.371 -12.652 -2.786 1.00 97.25 87 SER A N 1
ATOM 686 C CA . SER A 1 87 ? -0.345 -13.066 -3.991 1.00 97.25 87 SER A CA 1
ATOM 687 C C . SER A 1 87 ? -1.631 -12.252 -4.159 1.00 97.25 87 SER A C 1
ATOM 689 O O . SER A 1 87 ? -2.000 -11.456 -3.294 1.00 97.25 87 SER A O 1
ATOM 691 N N . GLU A 1 88 ? -2.367 -12.477 -5.244 1.00 96.44 88 GLU A N 1
ATOM 692 C CA . GLU A 1 88 ? -3.677 -11.847 -5.457 1.00 96.44 88 GLU A CA 1
ATOM 69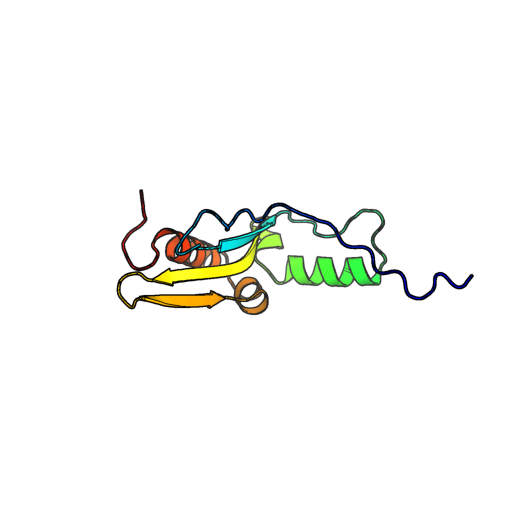3 C C . GLU A 1 88 ? -4.677 -12.189 -4.345 1.00 96.44 88 GLU A C 1
ATOM 695 O O . GLU A 1 88 ? -5.344 -11.305 -3.804 1.00 96.44 88 GLU A O 1
ATOM 700 N N . ALA A 1 89 ? -4.725 -13.464 -3.943 1.00 97.31 89 ALA A N 1
ATOM 701 C CA . ALA A 1 89 ? -5.523 -13.903 -2.802 1.00 97.31 89 ALA A CA 1
ATOM 702 C C . ALA A 1 89 ? -5.041 -13.242 -1.502 1.00 97.31 89 ALA A C 1
ATOM 704 O O . ALA A 1 89 ? -5.858 -12.726 -0.745 1.00 97.31 89 ALA A O 1
ATOM 705 N N . GLY A 1 90 ? -3.721 -13.168 -1.295 1.00 96.94 90 GLY A N 1
ATOM 706 C CA . GLY A 1 90 ? -3.136 -12.504 -0.131 1.00 96.94 90 GLY A CA 1
ATOM 707 C C . GLY A 1 90 ? -3.477 -11.015 -0.056 1.00 96.94 90 GLY A C 1
ATOM 708 O O . GLY A 1 90 ? -3.781 -10.512 1.022 1.00 96.94 90 GLY A O 1
ATOM 709 N N . LEU A 1 91 ? -3.495 -10.304 -1.189 1.00 97.12 91 LEU A N 1
ATOM 710 C CA . LEU A 1 91 ? -3.932 -8.909 -1.238 1.00 97.12 91 LEU A CA 1
ATOM 711 C C . LEU A 1 91 ? -5.416 -8.778 -0.887 1.00 97.12 91 LEU A C 1
ATOM 713 O O . LEU A 1 91 ? -5.777 -7.908 -0.100 1.00 97.12 91 LEU A O 1
ATOM 717 N N . ARG A 1 92 ? -6.275 -9.647 -1.429 1.00 96.00 92 ARG A N 1
ATOM 718 C CA . ARG A 1 92 ? -7.705 -9.668 -1.091 1.00 96.00 92 ARG A CA 1
ATOM 719 C C . ARG A 1 92 ? -7.928 -9.898 0.404 1.00 96.00 92 ARG A C 1
ATOM 721 O O . ARG A 1 92 ? -8.754 -9.213 1.003 1.00 96.00 92 ARG A O 1
ATOM 728 N N . ASP A 1 93 ? -7.196 -10.829 1.001 1.00 95.06 93 ASP A N 1
ATOM 729 C CA . ASP A 1 93 ? -7.321 -11.142 2.424 1.00 95.06 93 ASP A CA 1
ATOM 730 C C . ASP A 1 93 ? -6.773 -10.004 3.296 1.00 95.06 93 ASP A C 1
ATOM 732 O O . ASP A 1 93 ? -7.414 -9.633 4.276 1.00 95.06 93 ASP A O 1
ATOM 736 N N . ALA A 1 94 ? -5.677 -9.355 2.887 1.00 95.25 94 ALA A N 1
ATOM 737 C CA . ALA A 1 94 ? -5.156 -8.155 3.544 1.00 95.25 94 ALA A CA 1
ATOM 738 C C . ALA A 1 94 ? -6.165 -6.993 3.523 1.00 95.25 94 ALA A C 1
ATOM 740 O O . ALA A 1 94 ? -6.346 -6.300 4.522 1.00 95.25 94 ALA A O 1
ATOM 741 N N . LEU A 1 95 ? -6.861 -6.789 2.398 1.00 95.06 95 LEU A N 1
ATOM 742 C CA . LEU A 1 95 ? -7.924 -5.786 2.298 1.00 95.06 95 LEU A CA 1
ATOM 743 C C . LEU A 1 95 ? -9.092 -6.122 3.230 1.00 95.06 95 LEU A C 1
ATOM 745 O O . LEU A 1 95 ? -9.596 -5.242 3.925 1.00 95.06 95 LEU A O 1
ATOM 749 N N . ARG A 1 96 ? -9.497 -7.395 3.300 1.00 93.19 96 ARG A N 1
ATOM 750 C CA . ARG A 1 96 ? -10.519 -7.842 4.257 1.00 93.19 96 ARG A CA 1
ATOM 751 C C . ARG A 1 96 ? -10.082 -7.594 5.696 1.00 93.19 96 ARG A C 1
ATOM 753 O O . ARG A 1 96 ? -10.875 -7.068 6.466 1.00 93.19 96 ARG A O 1
ATOM 760 N N . GLU A 1 97 ? -8.838 -7.915 6.046 1.00 91.50 97 GLU A N 1
ATOM 761 C CA . GLU A 1 97 ? -8.261 -7.668 7.373 1.00 91.50 97 GLU A CA 1
ATOM 762 C C . GLU A 1 97 ? -8.293 -6.171 7.729 1.00 91.50 97 GLU A C 1
ATOM 764 O O . GLU A 1 97 ? -8.711 -5.806 8.832 1.00 91.50 97 GLU A O 1
ATOM 769 N N . PHE A 1 98 ? -7.941 -5.302 6.774 1.00 93.69 98 PHE A N 1
ATOM 770 C CA . PHE A 1 98 ? -7.984 -3.850 6.940 1.00 93.69 98 PHE A CA 1
ATOM 771 C C . PHE A 1 98 ? -9.391 -3.331 7.274 1.00 93.69 98 PHE A C 1
ATOM 773 O O . PHE A 1 98 ? -9.551 -2.571 8.230 1.00 93.69 98 PHE A O 1
ATOM 780 N N . PHE A 1 99 ? -10.413 -3.757 6.524 1.00 90.38 99 PHE A N 1
ATOM 781 C CA . PHE A 1 99 ? -11.795 -3.298 6.724 1.00 90.38 99 PHE A CA 1
ATOM 782 C C . PHE A 1 99 ? -12.528 -4.008 7.868 1.00 90.38 99 PHE A C 1
ATOM 784 O O . PHE A 1 99 ? -13.460 -3.449 8.438 1.00 90.38 99 PHE A O 1
ATOM 791 N N . ALA A 1 100 ? -12.116 -5.220 8.230 1.00 84.94 100 ALA A N 1
ATOM 792 C CA . ALA A 1 100 ? -12.655 -5.954 9.369 1.00 84.94 100 ALA A CA 1
ATOM 793 C C . ALA A 1 100 ? -12.225 -5.307 10.698 1.00 84.94 100 ALA A C 1
ATOM 795 O O . ALA A 1 100 ? -13.023 -5.104 11.619 1.00 84.94 100 ALA A O 1
ATOM 796 N N . GLY A 1 101 ? -10.941 -4.950 10.813 1.00 67.62 101 GLY A N 1
ATOM 797 C CA . GLY A 1 101 ? -10.373 -4.405 12.045 1.00 67.62 101 GLY A CA 1
ATOM 798 C C . GLY A 1 101 ? -10.731 -5.243 13.280 1.00 67.62 101 GLY A C 1
ATOM 799 O O . GLY A 1 101 ? -11.146 -4.679 14.290 1.00 67.62 101 GLY A O 1
ATOM 800 N N . GLY A 1 102 ? -10.655 -6.573 13.153 1.00 61.12 102 GLY A N 1
ATOM 801 C CA . GLY A 1 102 ? -10.923 -7.541 14.226 1.00 61.12 102 GLY A CA 1
ATOM 802 C C . GLY A 1 102 ? -12.363 -8.063 14.349 1.00 61.12 102 GLY A C 1
ATOM 803 O O . GLY A 1 102 ? -12.579 -9.055 15.040 1.00 61.12 102 GLY A O 1
ATOM 804 N N . ARG A 1 103 ? -13.353 -7.479 13.658 1.00 61.00 103 ARG A N 1
ATOM 805 C CA . ARG A 1 103 ? -14.736 -8.005 13.565 1.00 61.00 103 ARG A CA 1
ATOM 806 C C . ARG A 1 103 ? -15.149 -8.070 12.095 1.00 61.00 103 ARG A C 1
ATOM 808 O O . ARG A 1 103 ? -14.459 -7.500 11.268 1.00 61.00 103 ARG A O 1
ATOM 815 N N . GLY A 1 104 ? -16.207 -8.802 11.741 1.00 59.62 104 GLY A N 1
ATOM 816 C CA . GLY A 1 104 ? -16.663 -8.927 10.345 1.00 59.62 104 GLY A CA 1
ATOM 817 C C . GLY A 1 104 ? -16.711 -7.586 9.588 1.00 59.62 104 GLY A C 1
ATOM 818 O O . GLY A 1 104 ? -16.763 -6.529 10.212 1.00 59.62 104 GLY A O 1
ATOM 819 N N . LEU A 1 105 ? -16.651 -7.647 8.252 1.00 58.47 105 LEU A N 1
ATOM 820 C CA . LEU A 1 105 ? -16.500 -6.489 7.359 1.00 58.47 105 LEU A CA 1
ATOM 821 C C . LEU A 1 105 ? -17.335 -5.286 7.843 1.00 58.47 105 LEU A C 1
ATOM 823 O O . LEU A 1 105 ? -18.558 -5.388 7.931 1.00 58.47 105 LEU A O 1
ATOM 827 N N . ARG A 1 106 ? -16.674 -4.178 8.205 1.00 59.28 106 ARG A N 1
ATOM 828 C CA . ARG A 1 106 ? -17.359 -2.970 8.684 1.00 59.28 106 ARG A CA 1
ATOM 829 C C . ARG A 1 106 ? -18.160 -2.380 7.516 1.00 59.28 106 ARG A C 1
ATOM 831 O O . ARG A 1 106 ? -17.559 -2.046 6.496 1.00 59.28 106 ARG A O 1
ATOM 838 N N . ALA A 1 107 ? -19.487 -2.350 7.658 1.00 46.75 107 ALA A N 1
ATOM 839 C CA . ALA A 1 107 ? -20.417 -1.720 6.718 1.00 46.75 107 ALA A CA 1
ATOM 840 C C . ALA A 1 107 ? -20.451 -0.200 6.908 1.00 46.75 107 ALA A C 1
ATOM 842 O O . ALA A 1 107 ? -20.278 0.244 8.068 1.00 46.75 107 ALA A O 1
#

Organism: Pectinophora gossypiella (NCBI:txid13191)

Foldseek 3Di:
DDPPDDDDDDDDDDPCVVPPFDKDWDKDFALQDDDPPDDPVRRVVRNVLSVLACCNPVRMWTAKTWAQQPVVRDIDMDHRVNRSNDDPVRRVVVVQCSQQSNHGRDD

Radius of gyration: 17.79 Å; chains: 1; bounding box: 48×47×41 Å

InterPro domains:
  IPR005522 Inositol polyphosphate kinase [PF03770] (9-103)
  IPR005522 Inositol polyphosphate kinase [PTHR12400] (2-103)
  IPR038286 Inositol polyphosphate kinase superfamily [G3DSA:3.30.470.160] (1-107)

Secondary structure (DSSP, 8-state):
---TT---------TTTT-SS--EEEEEE-S--S-TT--HHHHHHHHHHHHTSTHHHHSEEEEEEEEEETTTTEEEEE-HHHHHT--HHHHHHHHHHHHHTTSS---

pLDDT: mean 90.7, std 11.31, range [46.75, 97.81]